Protein AF-A0A957M6L7-F1 (afdb_monomer_lite)

Structure (mmCIF, N/CA/C/O backbone):
data_AF-A0A957M6L7-F1
#
_entry.id   AF-A0A957M6L7-F1
#
loop_
_atom_site.group_PDB
_atom_site.id
_atom_site.type_symbol
_atom_site.label_atom_id
_atom_site.label_alt_id
_atom_site.label_comp_id
_atom_site.label_asym_id
_atom_site.label_entity_id
_atom_site.label_seq_id
_atom_site.pdbx_PDB_ins_code
_atom_site.Cartn_x
_atom_site.Cartn_y
_atom_site.Cartn_z
_atom_site.occupancy
_atom_site.B_iso_or_equiv
_atom_site.auth_seq_id
_atom_site.auth_comp_id
_atom_site.auth_asym_id
_atom_site.auth_atom_id
_atom_site.pdbx_PDB_model_num
ATOM 1 N N . GLY A 1 1 ? -4.418 -5.106 21.706 1.00 90.62 1 GLY A N 1
ATOM 2 C CA . GLY A 1 1 ? -3.284 -5.627 20.917 1.00 90.62 1 GLY A CA 1
ATOM 3 C C . GLY A 1 1 ? -3.195 -4.866 19.610 1.00 90.62 1 GLY A C 1
ATOM 4 O O . GLY A 1 1 ? -3.890 -3.861 19.494 1.00 90.62 1 GLY A O 1
ATOM 5 N N . TYR A 1 2 ? -2.356 -5.319 18.679 1.00 96.56 2 TYR A N 1
ATOM 6 C CA . TYR A 1 2 ? -2.381 -4.889 17.275 1.00 96.56 2 TYR A CA 1
ATOM 7 C C . TYR A 1 2 ? -3.194 -5.899 16.463 1.00 96.56 2 TYR A C 1
ATOM 9 O O . TYR A 1 2 ? -3.198 -7.083 16.804 1.00 96.56 2 TYR A O 1
ATOM 17 N N . SER A 1 3 ? -3.901 -5.422 15.445 1.00 95.69 3 SER A N 1
ATOM 18 C CA . SER A 1 3 ? -4.671 -6.253 14.523 1.00 95.69 3 SER A CA 1
ATOM 19 C C . SER A 1 3 ? -3.917 -6.406 13.210 1.00 95.69 3 SER A C 1
ATOM 21 O O . SER A 1 3 ? -3.534 -5.401 12.611 1.00 95.69 3 SER A O 1
ATOM 23 N N . ASP A 1 4 ? -3.748 -7.639 12.743 1.00 96.75 4 ASP A N 1
ATOM 24 C CA . ASP A 1 4 ? -3.144 -7.888 11.436 1.00 96.75 4 ASP A CA 1
ATOM 25 C C . ASP A 1 4 ? -4.000 -7.296 10.313 1.00 96.75 4 ASP A C 1
ATOM 27 O O . ASP A 1 4 ? -5.228 -7.432 10.297 1.00 96.75 4 ASP A O 1
ATOM 31 N N . VAL A 1 5 ? -3.336 -6.655 9.355 1.00 96.56 5 VAL A N 1
ATOM 32 C CA . VAL A 1 5 ? -3.969 -6.087 8.169 1.00 96.56 5 VAL A CA 1
ATOM 33 C C . VAL A 1 5 ? -3.278 -6.565 6.901 1.00 96.56 5 VAL A C 1
ATOM 35 O O . VAL A 1 5 ? -2.052 -6.618 6.801 1.00 96.56 5 VAL A O 1
ATOM 38 N N . VAL A 1 6 ? -4.094 -6.888 5.901 1.00 95.31 6 VAL A N 1
ATOM 39 C CA . VAL A 1 6 ? -3.645 -7.229 4.553 1.00 95.31 6 VAL A CA 1
ATOM 40 C C . VAL A 1 6 ? -4.284 -6.251 3.584 1.00 95.31 6 VAL A C 1
ATOM 42 O O . VAL A 1 6 ? -5.499 -6.059 3.583 1.00 95.31 6 VAL A O 1
ATOM 45 N N . THR A 1 7 ? -3.455 -5.637 2.751 1.00 94.75 7 THR A N 1
ATOM 46 C CA . THR A 1 7 ? -3.877 -4.713 1.698 1.00 94.75 7 THR A CA 1
ATOM 47 C C . THR A 1 7 ? -3.573 -5.314 0.322 1.00 94.75 7 THR A C 1
ATOM 49 O O . THR A 1 7 ? -2.761 -6.245 0.222 1.00 94.75 7 THR A O 1
ATOM 52 N N . PRO A 1 8 ? -4.221 -4.839 -0.756 1.00 95.25 8 PRO A N 1
ATOM 53 C CA . PRO A 1 8 ? -3.903 -5.270 -2.115 1.00 95.25 8 PRO A CA 1
ATOM 54 C C . PRO A 1 8 ? -2.423 -5.058 -2.466 1.00 95.25 8 PRO A C 1
ATOM 56 O O . PRO A 1 8 ? -1.775 -4.143 -1.960 1.00 95.25 8 PRO A O 1
ATOM 59 N N . ALA A 1 9 ? -1.869 -5.918 -3.324 1.00 95.12 9 ALA A N 1
ATOM 60 C CA . ALA A 1 9 ? -0.484 -5.789 -3.792 1.00 95.12 9 ALA A CA 1
ATOM 61 C C . ALA A 1 9 ? -0.330 -4.744 -4.908 1.00 95.12 9 ALA A C 1
ATOM 63 O O . ALA A 1 9 ? 0.756 -4.193 -5.079 1.00 95.12 9 ALA A O 1
ATOM 64 N N . PHE A 1 10 ? -1.409 -4.467 -5.642 1.00 94.12 10 PHE A N 1
ATOM 65 C CA . PHE A 1 10 ? -1.474 -3.449 -6.681 1.00 94.12 10 PHE A CA 1
ATOM 66 C C . PHE A 1 10 ? -2.694 -2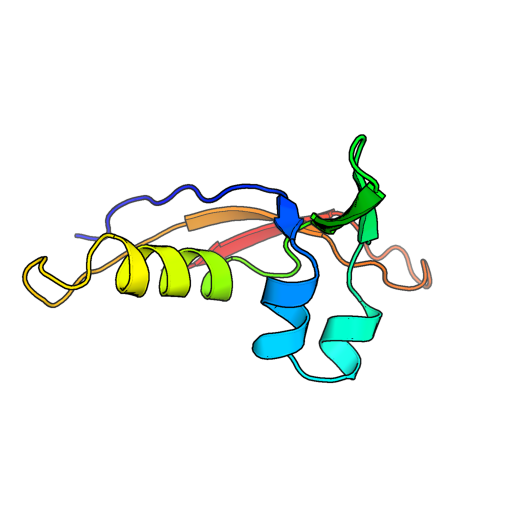.547 -6.485 1.00 94.12 10 PHE A C 1
ATOM 68 O O . PHE A 1 10 ? -3.750 -2.999 -6.042 1.00 94.12 10 PHE A O 1
ATOM 75 N N . GLU A 1 11 ? -2.538 -1.276 -6.836 1.00 93.50 11 GLU A N 1
ATOM 76 C CA . GLU A 1 11 ? -3.585 -0.249 -6.838 1.00 93.50 11 GLU A CA 1
ATOM 77 C C . GLU A 1 11 ? -3.411 0.649 -8.072 1.00 93.50 11 GLU A C 1
ATOM 79 O O . GLU A 1 11 ? -2.389 0.578 -8.757 1.00 93.50 11 GLU A O 1
ATOM 84 N N . TYR A 1 12 ? -4.379 1.524 -8.355 1.00 93.81 12 TYR A N 1
ATOM 85 C CA . TYR A 1 12 ? -4.209 2.565 -9.374 1.00 93.81 12 TYR A CA 1
ATOM 86 C C . TYR A 1 12 ? -2.966 3.402 -9.086 1.00 93.81 12 TYR A C 1
ATOM 88 O O . TYR A 1 12 ? -2.801 3.873 -7.960 1.00 93.81 12 TYR A O 1
ATOM 96 N N . ALA A 1 13 ? -2.121 3.633 -10.092 1.00 93.44 13 ALA A N 1
ATOM 97 C CA . ALA A 1 13 ? -0.872 4.378 -9.929 1.00 93.44 13 ALA A CA 1
ATOM 98 C C . ALA A 1 13 ? -1.097 5.794 -9.361 1.00 93.44 13 ALA A C 1
ATOM 100 O O . ALA A 1 13 ? -0.291 6.282 -8.570 1.00 93.44 13 ALA A O 1
ATOM 101 N N . GLU A 1 14 ? -2.235 6.413 -9.688 1.00 90.38 14 GLU A N 1
ATOM 102 C CA . GLU A 1 14 ? -2.674 7.719 -9.171 1.00 90.38 14 GLU A CA 1
ATOM 103 C C . GLU A 1 14 ? -2.714 7.788 -7.638 1.00 90.38 14 GLU A C 1
ATOM 105 O O . GLU A 1 14 ? -2.425 8.831 -7.055 1.00 90.38 14 GLU A O 1
ATOM 110 N N . THR A 1 15 ? -2.995 6.659 -6.980 1.00 88.00 15 THR A N 1
ATOM 111 C CA . THR A 1 15 ? -2.958 6.510 -5.517 1.00 88.00 15 THR A CA 1
ATOM 112 C C . THR A 1 15 ? -1.650 6.995 -4.924 1.00 88.00 15 THR A C 1
ATOM 114 O O . THR A 1 15 ? -1.660 7.694 -3.916 1.00 88.00 15 THR A O 1
ATOM 117 N N . TRP A 1 16 ? -0.546 6.615 -5.558 1.00 86.06 16 TRP A N 1
ATOM 118 C CA . TRP A 1 16 ? 0.804 6.865 -5.076 1.00 86.06 16 TRP A CA 1
ATOM 119 C C . TRP A 1 16 ? 1.316 8.227 -5.522 1.00 86.06 16 TRP A C 1
ATOM 121 O O . TRP A 1 16 ? 2.058 8.876 -4.793 1.00 86.06 16 TRP A O 1
ATOM 131 N N . ILE A 1 17 ? 0.871 8.689 -6.692 1.00 82.38 17 ILE A N 1
ATOM 132 C CA . ILE A 1 17 ? 1.182 10.028 -7.203 1.00 82.38 17 ILE A CA 1
ATOM 133 C C . ILE A 1 17 ? 0.613 11.105 -6.272 1.00 82.38 17 ILE A C 1
ATOM 135 O O . ILE A 1 17 ? 1.270 12.111 -6.022 1.00 82.38 17 ILE A O 1
ATOM 139 N N . ALA A 1 18 ? -0.583 10.883 -5.721 1.00 81.31 18 ALA A N 1
ATOM 140 C CA . ALA A 1 18 ? -1.217 11.829 -4.808 1.00 81.31 18 ALA A CA 1
ATOM 141 C C . ALA A 1 18 ? -0.537 11.913 -3.427 1.00 81.31 18 ALA A C 1
ATOM 143 O O . ALA A 1 18 ? -0.677 12.928 -2.747 1.00 81.31 18 ALA A O 1
ATOM 144 N N . SER A 1 19 ? 0.166 10.861 -2.995 1.00 74.62 19 SER A N 1
ATOM 145 C CA . SER A 1 19 ? 0.690 10.731 -1.627 1.00 74.62 19 SER A CA 1
ATOM 146 C C . SER A 1 19 ? 2.217 10.713 -1.514 1.00 74.62 19 SER A C 1
ATOM 148 O O . SER A 1 19 ? 2.722 10.825 -0.401 1.00 74.62 19 SER A O 1
ATOM 150 N N . GLY A 1 20 ? 2.946 10.533 -2.619 1.00 75.88 20 GLY A N 1
ATOM 151 C CA . GLY A 1 20 ? 4.402 10.361 -2.639 1.00 75.88 20 GLY A CA 1
ATOM 152 C C . GLY A 1 20 ? 5.162 11.517 -3.292 1.00 75.88 20 GLY A C 1
ATOM 153 O O . GLY A 1 20 ? 4.647 12.243 -4.143 1.00 75.88 20 GLY A O 1
ATOM 154 N N . SER A 1 21 ? 6.430 11.658 -2.921 1.00 83.75 21 SER A N 1
ATOM 155 C CA . SER A 1 21 ? 7.402 12.544 -3.559 1.00 83.75 21 SER A CA 1
ATOM 156 C C . SER A 1 21 ? 7.733 12.109 -4.990 1.00 83.75 21 SER A C 1
ATOM 158 O O . SER A 1 21 ? 7.531 10.962 -5.388 1.00 83.75 21 SER A O 1
ATOM 160 N N . TRP A 1 22 ? 8.322 13.018 -5.770 1.00 83.50 22 TRP A N 1
ATOM 161 C CA . TRP A 1 22 ? 8.807 12.714 -7.121 1.00 83.50 22 TRP A CA 1
ATOM 162 C C . TRP A 1 22 ? 9.797 11.540 -7.167 1.00 83.50 22 TRP A C 1
ATOM 164 O O . TRP A 1 22 ? 9.781 10.770 -8.124 1.00 83.50 22 TRP A O 1
ATOM 174 N N . ALA A 1 23 ? 10.643 11.396 -6.142 1.00 84.81 23 ALA A N 1
ATOM 175 C CA . ALA A 1 23 ? 11.589 10.288 -6.047 1.00 84.81 23 ALA A CA 1
ATOM 176 C C . ALA A 1 23 ? 10.861 8.950 -5.843 1.00 84.81 23 ALA A C 1
ATOM 178 O O . ALA A 1 23 ? 11.116 7.998 -6.571 1.00 84.81 23 ALA A O 1
ATOM 179 N N . GLU A 1 24 ? 9.887 8.904 -4.933 1.00 84.75 24 GLU A N 1
ATOM 180 C CA . GLU A 1 24 ? 9.080 7.699 -4.686 1.00 84.75 24 GLU A CA 1
ATOM 181 C C . GLU A 1 24 ? 8.239 7.316 -5.909 1.00 84.75 24 GLU A C 1
ATOM 183 O O . GLU A 1 24 ? 8.082 6.137 -6.217 1.00 84.75 24 GLU A O 1
ATOM 188 N N . GLN A 1 25 ? 7.741 8.305 -6.657 1.00 87.56 25 GLN A N 1
ATOM 189 C CA . GLN A 1 25 ? 7.014 8.069 -7.906 1.00 87.56 25 GLN A CA 1
ATOM 190 C C . GLN A 1 25 ? 7.904 7.481 -9.010 1.00 87.56 25 GLN A C 1
ATOM 192 O O . GLN A 1 25 ? 7.426 6.688 -9.826 1.00 87.56 25 GLN A O 1
ATOM 197 N N . ALA A 1 26 ? 9.187 7.855 -9.048 1.00 88.19 26 ALA A N 1
ATOM 198 C CA . ALA A 1 26 ? 10.148 7.302 -10.000 1.00 88.19 26 ALA A CA 1
ATOM 199 C C . ALA A 1 26 ? 10.435 5.813 -9.739 1.00 88.19 26 ALA A C 1
ATOM 201 O O . ALA A 1 26 ? 10.741 5.089 -10.681 1.00 88.19 26 ALA A O 1
ATOM 202 N N . GLU A 1 27 ? 10.265 5.355 -8.497 1.00 90.06 27 GLU A N 1
ATOM 203 C CA . GLU A 1 27 ? 10.477 3.966 -8.072 1.00 90.06 27 GLU A CA 1
ATOM 204 C C . GLU A 1 27 ? 9.224 3.078 -8.222 1.00 90.06 27 GLU A C 1
ATOM 206 O O . GLU A 1 27 ? 9.237 1.914 -7.822 1.00 90.06 27 GLU A O 1
ATOM 211 N N . LEU A 1 28 ? 8.116 3.575 -8.784 1.00 93.31 28 LEU A N 1
ATOM 212 C CA . LEU A 1 28 ? 6.894 2.777 -8.936 1.00 93.31 28 LEU A CA 1
ATOM 213 C C . LEU A 1 28 ? 7.004 1.748 -10.070 1.00 93.31 28 LEU A C 1
ATOM 215 O O . LEU A 1 28 ? 7.075 2.105 -11.250 1.00 93.31 28 LEU A O 1
ATOM 219 N N . CYS A 1 29 ? 6.853 0.469 -9.717 1.00 95.06 29 CYS A N 1
ATOM 220 C CA . CYS A 1 29 ? 6.608 -0.619 -10.666 1.00 95.06 29 CYS A CA 1
ATOM 221 C C . CYS A 1 29 ? 5.202 -0.484 -11.279 1.00 95.06 29 CYS A C 1
ATOM 223 O O . CYS A 1 29 ? 4.218 -0.930 -10.683 1.00 95.06 29 CYS A O 1
ATOM 225 N N . ARG A 1 30 ? 5.107 0.134 -12.462 1.00 94.62 30 ARG A N 1
ATOM 226 C CA . ARG A 1 30 ? 3.846 0.449 -13.157 1.00 94.62 30 ARG A CA 1
ATOM 227 C C . ARG A 1 30 ? 3.557 -0.505 -14.312 1.00 94.62 30 ARG A C 1
ATOM 229 O O . ARG A 1 30 ? 4.472 -0.924 -15.016 1.00 94.62 30 ARG A O 1
ATOM 236 N N . PHE A 1 31 ? 2.283 -0.814 -14.527 1.00 95.81 31 PHE A N 1
ATOM 237 C CA . PHE A 1 31 ? 1.827 -1.672 -15.618 1.00 95.81 31 PHE A CA 1
ATOM 238 C C . PHE A 1 31 ? 0.430 -1.271 -16.098 1.00 95.81 31 PHE A C 1
ATOM 240 O O . PHE A 1 31 ? -0.375 -0.726 -15.343 1.00 95.81 31 PHE A O 1
ATOM 247 N N . LEU A 1 32 ? 0.158 -1.537 -17.375 1.00 97.62 32 LEU A N 1
ATOM 248 C CA . LEU A 1 32 ? -1.138 -1.273 -17.991 1.00 97.62 32 LEU A CA 1
ATOM 249 C C . LEU A 1 32 ? -2.113 -2.406 -17.651 1.00 97.62 32 LEU A C 1
ATOM 251 O O . LEU A 1 32 ? -1.782 -3.578 -17.849 1.00 97.62 32 LEU A O 1
ATOM 255 N N . ASP A 1 33 ? -3.302 -2.062 -17.166 1.00 96.38 33 ASP A N 1
ATOM 256 C CA . ASP A 1 33 ? -4.397 -3.013 -16.985 1.00 96.38 33 ASP A CA 1
ATOM 257 C C . ASP A 1 33 ? -5.182 -3.224 -18.291 1.00 96.38 33 ASP A C 1
ATOM 259 O O . ASP A 1 33 ? -5.018 -2.512 -19.285 1.00 96.38 33 ASP A O 1
ATOM 263 N N . ARG A 1 34 ? -6.053 -4.234 -18.306 1.00 95.94 34 ARG A N 1
ATOM 264 C CA . ARG A 1 34 ? -6.861 -4.640 -19.464 1.00 95.94 34 ARG A CA 1
ATOM 265 C C . ARG A 1 34 ? -7.790 -3.544 -19.977 1.00 95.94 34 ARG A C 1
ATOM 267 O O . ARG A 1 34 ? -8.140 -3.561 -21.152 1.00 95.94 34 ARG A O 1
ATOM 274 N N . ASP A 1 35 ? -8.212 -2.638 -19.106 1.00 95.69 35 ASP A N 1
ATOM 275 C CA . ASP A 1 35 ? -9.078 -1.506 -19.432 1.00 95.69 35 ASP A CA 1
ATOM 276 C C . ASP A 1 35 ? -8.293 -0.251 -19.865 1.00 95.69 35 ASP A C 1
ATOM 278 O O . ASP A 1 35 ? -8.896 0.772 -20.184 1.00 95.69 35 ASP A O 1
ATOM 282 N N . GLY A 1 36 ? -6.958 -0.329 -19.913 1.00 95.56 36 GLY A N 1
ATOM 283 C CA . GLY A 1 36 ? -6.077 0.793 -20.231 1.00 95.56 36 GLY A CA 1
ATOM 284 C C . GLY A 1 36 ? -5.702 1.666 -19.029 1.00 95.56 36 GLY A C 1
ATOM 285 O O . GLY A 1 36 ? -4.941 2.620 -19.198 1.00 95.56 36 GLY A O 1
ATOM 286 N N . SER A 1 37 ? -6.184 1.354 -17.825 1.00 96.00 37 SER A N 1
ATOM 287 C CA . SER A 1 37 ? -5.789 2.053 -16.603 1.00 96.00 37 SER A CA 1
ATOM 288 C C . SER A 1 37 ? -4.340 1.733 -16.226 1.00 96.00 37 SER A C 1
ATOM 290 O O . SER A 1 37 ? -3.844 0.628 -16.450 1.00 96.00 37 SER A O 1
ATOM 292 N N . MET A 1 38 ? -3.643 2.693 -15.614 1.00 96.56 38 MET A N 1
ATOM 293 C CA . MET A 1 38 ? -2.299 2.461 -15.079 1.00 96.56 38 MET A CA 1
ATOM 294 C C . MET A 1 38 ? -2.381 1.957 -13.637 1.00 96.56 38 MET A C 1
ATOM 296 O O . MET A 1 38 ? -2.838 2.672 -12.740 1.00 96.56 38 MET A O 1
ATOM 300 N N . LEU A 1 39 ? -1.883 0.749 -13.398 1.00 96.81 39 LEU A N 1
ATOM 301 C CA . LEU A 1 39 ? -1.719 0.175 -12.067 1.00 96.81 39 LEU A CA 1
ATOM 302 C C . LEU A 1 39 ? -0.261 0.282 -11.615 1.00 96.81 39 LEU A C 1
ATOM 304 O O . LEU A 1 39 ? 0.659 0.408 -12.426 1.00 96.81 39 LEU A O 1
ATOM 308 N N . ALA A 1 40 ? -0.050 0.233 -10.306 1.00 95.88 40 ALA A N 1
ATOM 309 C CA . ALA A 1 40 ? 1.265 0.135 -9.695 1.00 95.88 40 ALA A CA 1
ATOM 310 C C . ALA A 1 40 ? 1.257 -0.916 -8.585 1.00 95.88 40 ALA A C 1
ATOM 312 O O . ALA A 1 40 ? 0.298 -1.006 -7.814 1.00 95.88 40 ALA A O 1
ATOM 313 N N . LEU A 1 41 ? 2.343 -1.684 -8.481 1.00 96.38 41 LEU A N 1
ATOM 314 C CA . LEU A 1 41 ? 2.612 -2.470 -7.280 1.00 96.38 41 LEU A CA 1
ATOM 315 C C . LEU A 1 41 ? 2.936 -1.522 -6.119 1.00 96.38 41 LEU A C 1
ATOM 317 O O . LEU A 1 41 ? 3.561 -0.481 -6.320 1.00 96.38 41 LEU A O 1
ATOM 321 N N . ARG A 1 42 ? 2.521 -1.880 -4.903 1.00 94.38 42 ARG A N 1
ATOM 322 C CA . ARG A 1 42 ? 2.765 -1.057 -3.711 1.00 94.38 42 ARG A CA 1
ATOM 323 C C . ARG A 1 42 ? 4.276 -0.928 -3.410 1.00 94.38 42 ARG A C 1
ATOM 325 O O . ARG A 1 42 ? 4.939 -1.957 -3.257 1.00 94.38 42 ARG A O 1
ATOM 332 N N . PRO A 1 43 ? 4.831 0.291 -3.268 1.00 93.94 43 PRO A N 1
ATOM 333 C CA . PRO A 1 43 ? 6.222 0.508 -2.846 1.00 93.94 43 PRO A CA 1
ATOM 334 C C . PRO A 1 43 ? 6.421 0.519 -1.320 1.00 93.94 43 PRO A C 1
ATOM 336 O O . PRO A 1 43 ? 7.561 0.521 -0.840 1.00 93.94 43 PRO A O 1
ATOM 339 N N . ASP A 1 44 ? 5.318 0.564 -0.571 1.00 92.50 44 ASP A N 1
ATOM 340 C CA . ASP A 1 44 ? 5.241 0.663 0.886 1.00 92.50 44 ASP A CA 1
ATOM 341 C C . ASP A 1 44 ? 3.883 0.113 1.379 1.00 92.50 44 ASP A C 1
ATOM 343 O O . ASP A 1 44 ? 2.913 0.045 0.621 1.00 92.50 44 ASP A O 1
ATOM 347 N N . MET A 1 45 ? 3.807 -0.296 2.645 1.00 94.44 45 MET A N 1
ATOM 348 C CA . MET A 1 45 ? 2.582 -0.809 3.275 1.00 94.44 45 MET A CA 1
ATOM 349 C C . MET A 1 45 ? 1.771 0.268 4.015 1.00 94.44 45 MET A C 1
ATOM 351 O O . MET A 1 45 ? 0.570 0.094 4.222 1.00 94.44 45 MET A O 1
ATOM 355 N N . THR A 1 46 ? 2.384 1.387 4.394 1.00 92.75 46 THR A N 1
ATOM 356 C CA . THR A 1 46 ? 1.781 2.440 5.224 1.00 92.75 46 THR A CA 1
ATOM 357 C C . THR A 1 46 ? 0.639 3.156 4.513 1.00 92.75 46 THR A C 1
ATOM 359 O O . THR A 1 46 ? -0.441 3.297 5.086 1.00 92.75 46 THR A O 1
ATOM 362 N N . ILE A 1 47 ? 0.831 3.579 3.259 1.00 92.06 47 ILE A N 1
ATOM 363 C CA . ILE A 1 47 ? -0.206 4.307 2.501 1.00 92.06 47 ILE A CA 1
ATOM 364 C C . ILE A 1 47 ? -1.494 3.469 2.324 1.00 92.06 47 ILE A C 1
ATOM 366 O O . ILE A 1 47 ? -2.573 3.979 2.648 1.00 92.06 47 ILE A O 1
ATOM 370 N N . PRO A 1 48 ? -1.440 2.190 1.897 1.00 93.81 48 PRO A N 1
ATOM 371 C CA . PRO A 1 48 ? -2.622 1.339 1.786 1.00 93.81 48 PRO A CA 1
ATOM 372 C C . PRO A 1 48 ? -3.318 1.111 3.131 1.00 93.81 48 PRO A C 1
ATOM 374 O O . PRO A 1 48 ? -4.548 1.085 3.194 1.00 93.81 48 PRO A O 1
ATOM 377 N N . VAL A 1 49 ? -2.555 0.979 4.223 1.00 95.25 49 VAL A N 1
ATOM 378 C CA . VAL A 1 49 ? -3.114 0.819 5.576 1.00 95.25 49 VAL A CA 1
ATOM 379 C C . VAL A 1 49 ? -3.803 2.100 6.044 1.00 95.25 49 VAL A C 1
ATOM 381 O O . VAL A 1 49 ? -4.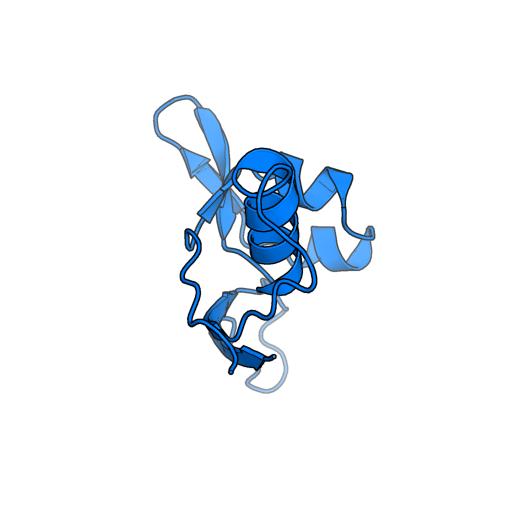938 2.047 6.516 1.00 95.25 49 VAL A O 1
ATOM 384 N N . ALA A 1 50 ? -3.175 3.262 5.852 1.00 92.94 50 ALA A N 1
ATOM 385 C CA . ALA A 1 50 ? -3.772 4.558 6.167 1.00 92.94 50 ALA A CA 1
ATOM 386 C C . ALA A 1 50 ? -5.062 4.792 5.367 1.00 92.94 50 ALA A C 1
ATOM 388 O O . ALA A 1 50 ? -6.069 5.253 5.907 1.00 92.94 50 ALA A O 1
ATOM 389 N N . ARG A 1 51 ? -5.064 4.407 4.088 1.00 92.31 51 ARG A N 1
ATOM 390 C CA . ARG A 1 51 ? -6.247 4.460 3.229 1.00 92.31 51 ARG A CA 1
ATOM 391 C C . ARG A 1 51 ? -7.351 3.533 3.712 1.00 92.31 51 ARG A C 1
ATOM 393 O O . ARG A 1 51 ? -8.500 3.959 3.749 1.00 92.31 51 ARG A O 1
ATOM 400 N N . LEU A 1 52 ? -7.038 2.292 4.080 1.00 93.69 52 LEU A N 1
ATOM 401 C CA . LEU A 1 52 ? -8.022 1.377 4.657 1.00 93.69 52 LEU A CA 1
ATOM 402 C C . LEU A 1 52 ? -8.651 1.991 5.913 1.00 93.69 52 LEU A C 1
ATOM 404 O O . LEU A 1 52 ? -9.878 2.015 6.031 1.00 93.69 52 LEU A O 1
ATOM 408 N N . ALA A 1 53 ? -7.818 2.527 6.809 1.00 95.25 53 ALA A N 1
ATOM 409 C CA . ALA A 1 53 ? -8.273 3.161 8.037 1.00 95.25 53 ALA A CA 1
ATOM 410 C C . ALA A 1 53 ? -9.219 4.339 7.744 1.00 95.25 53 ALA A C 1
ATOM 412 O O . ALA A 1 53 ? -10.336 4.370 8.254 1.00 95.25 53 ALA A O 1
ATOM 413 N N . GLY A 1 54 ? -8.827 5.258 6.856 1.00 94.19 54 GLY A N 1
ATOM 414 C CA . GLY A 1 54 ? -9.640 6.427 6.506 1.00 94.19 54 GLY A CA 1
ATOM 415 C C . GLY A 1 54 ? -10.891 6.104 5.680 1.00 94.19 54 GLY A C 1
ATOM 416 O O . GLY A 1 54 ? -11.952 6.673 5.910 1.00 94.19 54 GLY A O 1
ATOM 417 N N . ALA A 1 55 ? -10.809 5.177 4.727 1.00 93.19 55 ALA A N 1
ATOM 418 C CA . ALA A 1 55 ? -11.910 4.901 3.804 1.00 93.19 55 ALA A CA 1
ATOM 419 C C . ALA A 1 55 ? -12.944 3.919 4.369 1.00 93.19 55 ALA A C 1
ATOM 421 O O . ALA A 1 55 ? -14.114 3.980 3.995 1.00 93.19 55 ALA A O 1
ATOM 422 N N . ARG A 1 56 ? -12.531 2.982 5.232 1.00 93.62 56 ARG A N 1
ATOM 423 C CA . ARG A 1 56 ? -13.391 1.876 5.691 1.00 93.62 56 ARG A CA 1
ATOM 424 C C . ARG A 1 56 ? -13.584 1.822 7.198 1.00 93.62 56 ARG A C 1
ATOM 426 O O . ARG A 1 56 ? -14.571 1.241 7.633 1.00 93.62 56 ARG A O 1
ATOM 433 N N . LEU A 1 57 ? -12.668 2.390 7.979 1.00 95.00 57 LEU A N 1
ATOM 434 C CA . LEU A 1 57 ? -12.667 2.266 9.439 1.00 95.00 57 LEU A CA 1
ATOM 435 C C . LEU A 1 57 ? -12.758 3.625 10.147 1.00 95.00 57 LEU A C 1
ATOM 437 O O . LEU A 1 57 ? -12.493 3.700 11.342 1.00 95.00 57 LEU A O 1
ATOM 441 N N . HIS A 1 58 ? -13.142 4.697 9.449 1.00 93.81 58 HIS A N 1
ATOM 442 C CA . HIS A 1 58 ? -13.205 6.044 10.031 1.00 93.81 58 HIS A CA 1
ATOM 443 C C . HIS A 1 58 ? -14.200 6.159 11.196 1.00 93.81 58 HIS A C 1
ATOM 445 O O . HIS A 1 58 ? -13.942 6.911 12.130 1.00 93.81 58 HIS A O 1
ATOM 451 N N . ASP A 1 59 ? -15.276 5.369 11.177 1.00 96.00 59 ASP A N 1
ATOM 452 C CA . ASP A 1 59 ? -16.293 5.329 12.239 1.00 96.00 59 ASP A CA 1
ATOM 453 C C . ASP A 1 59 ? -15.983 4.308 13.352 1.00 96.00 59 ASP A C 1
ATOM 455 O O . ASP A 1 59 ? -16.765 4.128 14.289 1.00 96.00 59 ASP A O 1
ATOM 459 N N . VAL A 1 60 ? -14.850 3.603 13.270 1.00 94.88 60 VAL A N 1
ATOM 460 C CA . VAL A 1 60 ? -14.443 2.623 14.284 1.00 94.88 60 VAL A CA 1
ATOM 461 C C . VAL A 1 60 ? -13.745 3.328 15.446 1.00 94.88 60 VAL A C 1
ATOM 463 O O . VAL A 1 60 ? -12.897 4.202 15.251 1.00 94.88 60 VAL A O 1
ATOM 466 N N . ALA A 1 61 ? -14.067 2.901 16.670 1.00 95.12 61 ALA A N 1
ATOM 467 C CA . ALA A 1 61 ? -13.499 3.450 17.898 1.00 95.12 61 ALA A CA 1
ATOM 468 C C . ALA A 1 61 ? -11.957 3.464 17.889 1.00 95.12 61 ALA A C 1
ATOM 470 O O . ALA A 1 61 ? -11.299 2.501 17.490 1.00 95.12 61 ALA A O 1
ATOM 471 N N . THR A 1 62 ? -11.382 4.566 18.372 1.00 94.44 62 THR A N 1
ATOM 472 C CA . THR A 1 62 ? -9.935 4.792 18.458 1.00 94.44 62 THR A CA 1
ATOM 473 C C . THR A 1 62 ? -9.400 4.497 19.873 1.00 94.44 62 THR A C 1
ATOM 475 O O . THR A 1 62 ? -10.160 4.554 20.841 1.00 94.44 62 THR A O 1
ATOM 478 N N . PRO A 1 63 ? -8.096 4.180 20.038 1.00 94.50 63 PRO A N 1
ATOM 479 C CA . PRO A 1 63 ? -7.074 4.059 18.998 1.00 94.50 63 PRO A CA 1
ATOM 480 C C . PRO A 1 63 ? -7.187 2.748 18.210 1.00 94.50 63 PRO A C 1
ATOM 482 O O . PRO A 1 63 ? -7.260 1.666 18.791 1.00 94.50 63 PRO A O 1
ATOM 485 N N . GLN A 1 64 ? -7.111 2.856 16.884 1.00 95.81 64 GLN A N 1
ATOM 486 C CA . GLN A 1 64 ? -6.920 1.708 15.999 1.00 95.81 64 GLN A CA 1
ATOM 487 C C . GLN A 1 64 ? -5.425 1.367 15.963 1.00 95.81 64 GLN A C 1
ATOM 489 O O . GLN A 1 64 ? -4.588 2.266 15.887 1.00 95.81 64 GLN A O 1
ATOM 494 N N . ARG A 1 65 ? -5.081 0.082 16.075 1.00 96.75 65 ARG A N 1
ATOM 495 C CA . ARG A 1 65 ? -3.692 -0.401 16.104 1.00 96.75 65 ARG A CA 1
ATOM 496 C C . ARG A 1 65 ? -3.554 -1.537 15.103 1.00 96.75 65 ARG A C 1
ATOM 498 O O . ARG A 1 65 ? -4.199 -2.569 15.288 1.00 96.75 65 ARG A O 1
ATOM 505 N N . PHE A 1 66 ? -2.734 -1.350 14.075 1.00 97.44 66 PHE A N 1
ATOM 506 C CA . PHE A 1 66 ? -2.570 -2.307 12.982 1.00 97.44 66 PHE A CA 1
ATOM 507 C C . PHE A 1 66 ? -1.139 -2.810 12.905 1.00 97.44 66 PHE A C 1
ATOM 509 O O . PHE A 1 66 ? -0.219 -2.039 13.113 1.00 97.44 66 PHE A O 1
ATOM 516 N N . CYS A 1 67 ? -0.950 -4.078 12.575 1.00 97.69 67 CYS A N 1
ATOM 517 C CA . CYS A 1 67 ? 0.351 -4.620 12.209 1.00 97.69 67 CYS A CA 1
ATOM 518 C C . CYS A 1 67 ? 0.271 -5.274 10.834 1.00 97.69 67 CYS A C 1
ATOM 520 O O . CYS A 1 67 ? -0.789 -5.731 10.408 1.00 97.69 67 CYS A O 1
ATOM 522 N N . TYR A 1 68 ? 1.383 -5.276 10.110 1.00 97.38 68 TYR A N 1
ATOM 523 C CA . TYR A 1 68 ? 1.456 -5.847 8.774 1.00 97.38 68 TYR A CA 1
ATOM 524 C C . TYR A 1 68 ? 2.787 -6.549 8.546 1.00 97.38 68 TYR A C 1
ATOM 526 O O . TYR A 1 68 ? 3.814 -6.191 9.122 1.00 97.38 68 TYR A O 1
ATOM 534 N N . ALA A 1 69 ? 2.762 -7.527 7.646 1.00 97.19 69 ALA A N 1
ATOM 535 C CA . ALA A 1 69 ? 3.940 -8.182 7.109 1.00 97.19 69 ALA A CA 1
ATOM 536 C C . ALA A 1 69 ? 3.654 -8.600 5.659 1.00 97.19 69 ALA A C 1
ATOM 538 O O . ALA A 1 69 ? 2.659 -9.278 5.399 1.00 97.19 69 ALA A O 1
ATOM 539 N N . GLY A 1 70 ? 4.488 -8.185 4.706 1.00 96.44 70 GLY A N 1
ATOM 540 C CA . GLY A 1 70 ? 4.292 -8.543 3.304 1.00 96.44 70 GLY A CA 1
ATOM 541 C C . GLY A 1 70 ? 5.304 -7.933 2.344 1.00 96.44 70 GLY A C 1
ATOM 542 O O . GLY A 1 70 ? 6.087 -7.057 2.704 1.00 96.44 70 GLY A O 1
ATOM 543 N N . ASN A 1 71 ? 5.258 -8.399 1.095 1.00 96.88 71 ASN A N 1
ATOM 544 C CA . ASN A 1 71 ? 6.124 -7.903 0.028 1.00 96.88 71 ASN A CA 1
ATOM 545 C C . ASN A 1 71 ? 5.714 -6.508 -0.443 1.00 96.88 71 ASN A C 1
ATOM 547 O O . ASN A 1 71 ? 4.518 -6.210 -0.567 1.00 96.88 71 ASN A O 1
ATOM 551 N N . VAL A 1 72 ? 6.719 -5.701 -0.764 1.00 95.81 72 VAL A N 1
ATOM 552 C CA . VAL A 1 72 ? 6.607 -4.431 -1.485 1.00 95.81 72 VAL A CA 1
ATOM 553 C C . VAL A 1 72 ? 7.576 -4.407 -2.658 1.00 95.81 72 VAL A C 1
ATOM 555 O O . VAL A 1 72 ? 8.520 -5.198 -2.709 1.00 95.81 72 VAL A O 1
ATOM 558 N N . PHE A 1 73 ? 7.327 -3.502 -3.601 1.00 95.50 73 PHE A N 1
ATOM 559 C CA . PHE A 1 73 ? 7.981 -3.509 -4.901 1.00 95.50 73 PHE A CA 1
ATOM 560 C C . PHE A 1 73 ? 8.482 -2.124 -5.288 1.00 95.50 73 PHE A C 1
ATOM 562 O O . PHE A 1 73 ? 7.720 -1.159 -5.249 1.00 95.50 73 PHE A O 1
ATOM 569 N N . ARG A 1 74 ? 9.748 -2.028 -5.698 1.00 92.81 74 ARG A N 1
ATOM 570 C CA . ARG A 1 74 ? 10.358 -0.773 -6.156 1.00 92.81 74 ARG A CA 1
ATOM 571 C C . ARG A 1 74 ? 11.173 -1.005 -7.419 1.00 92.81 74 ARG A C 1
ATOM 573 O O . ARG A 1 74 ? 12.020 -1.900 -7.462 1.00 92.81 74 ARG A O 1
ATOM 580 N N . ASP A 1 75 ? 10.928 -0.190 -8.437 1.00 91.06 75 ASP A N 1
ATOM 581 C CA . ASP A 1 75 ? 11.670 -0.190 -9.695 1.00 91.06 75 ASP A CA 1
ATOM 582 C C . ASP A 1 75 ? 12.955 0.621 -9.535 1.00 91.06 75 ASP A C 1
ATOM 584 O O . ASP A 1 75 ? 13.100 1.740 -10.019 1.00 91.06 75 ASP A O 1
ATOM 588 N N . VAL A 1 76 ? 13.892 0.048 -8.786 1.00 83.56 76 VAL A N 1
ATOM 589 C CA . VAL A 1 76 ? 15.249 0.574 -8.666 1.00 83.56 76 VAL A CA 1
ATOM 590 C C . VAL A 1 76 ? 16.140 -0.039 -9.746 1.00 83.56 76 VAL A C 1
ATOM 592 O O . VAL A 1 76 ? 15.976 -1.197 -10.169 1.00 83.56 76 VAL A O 1
ATOM 595 N N . GLU A 1 77 ? 17.091 0.761 -10.229 1.00 71.75 77 GLU A N 1
ATOM 596 C CA . GLU A 1 77 ? 18.135 0.290 -11.135 1.00 71.75 77 GLU A CA 1
ATOM 597 C C . GLU A 1 77 ? 18.868 -0.867 -10.443 1.00 71.75 77 GLU A C 1
ATOM 599 O O . GLU A 1 77 ? 19.262 -0.744 -9.284 1.00 71.75 77 GLU A O 1
ATOM 604 N N . SER A 1 78 ? 19.046 -2.003 -11.123 1.00 61.66 78 SER A N 1
ATOM 605 C CA . SER A 1 78 ? 19.643 -3.222 -10.548 1.00 61.66 78 SER A CA 1
ATOM 606 C C . SER A 1 78 ? 21.155 -3.101 -10.298 1.00 61.66 78 SER A C 1
ATOM 608 O O . SER A 1 78 ? 21.920 -4.033 -10.547 1.00 61.66 78 SER A O 1
ATOM 610 N N . ARG A 1 79 ? 21.628 -1.946 -9.828 1.00 58.09 79 ARG A N 1
ATOM 611 C CA . ARG A 1 79 ? 23.004 -1.750 -9.389 1.00 58.09 79 ARG A CA 1
ATOM 612 C C . ARG A 1 79 ? 23.148 -2.388 -8.004 1.00 58.09 79 ARG A C 1
ATOM 614 O O . ARG A 1 79 ? 22.361 -2.130 -7.103 1.00 58.09 79 ARG A O 1
ATOM 621 N N . ALA A 1 80 ? 24.154 -3.247 -7.849 1.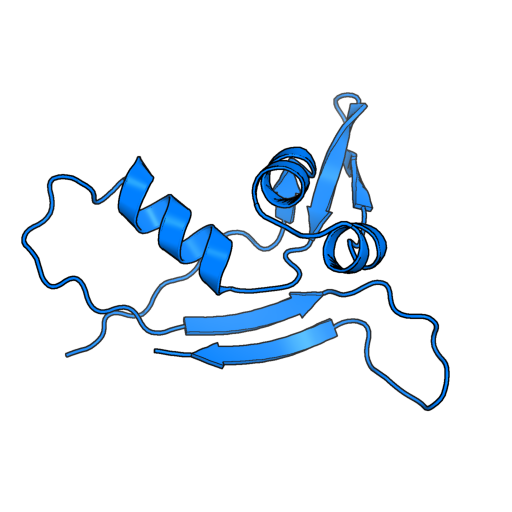00 61.00 80 ALA A N 1
ATOM 622 C CA . ALA A 1 80 ? 24.557 -3.852 -6.573 1.00 61.00 80 ALA A CA 1
ATOM 623 C C . ALA A 1 80 ? 23.560 -4.825 -5.892 1.00 61.00 80 ALA A C 1
ATOM 625 O O . ALA A 1 80 ? 23.558 -4.942 -4.671 1.00 61.00 80 ALA A O 1
ATOM 626 N N . GLY A 1 81 ? 22.757 -5.579 -6.654 1.00 69.62 81 GLY A N 1
ATOM 627 C CA . GLY A 1 81 ? 22.005 -6.720 -6.099 1.00 69.62 81 GLY A CA 1
ATOM 628 C C . GLY A 1 81 ? 20.776 -6.353 -5.260 1.00 69.62 81 GLY A C 1
ATOM 629 O O . GLY A 1 81 ? 20.258 -7.199 -4.533 1.00 69.62 81 GLY A O 1
ATOM 630 N N . GLN A 1 82 ? 20.293 -5.113 -5.365 1.00 79.19 82 GLN A N 1
ATOM 631 C CA . GLN A 1 82 ? 19.062 -4.694 -4.706 1.00 79.19 82 GLN A CA 1
ATOM 632 C C . GLN A 1 82 ? 17.857 -5.409 -5.330 1.00 79.19 82 GLN A C 1
ATOM 634 O O . GLN A 1 82 ? 17.655 -5.379 -6.548 1.00 79.19 82 GLN A O 1
ATOM 639 N N . GLN A 1 83 ? 17.074 -6.093 -4.495 1.00 86.56 83 GLN A N 1
ATOM 640 C CA . GLN A 1 83 ? 15.871 -6.780 -4.947 1.00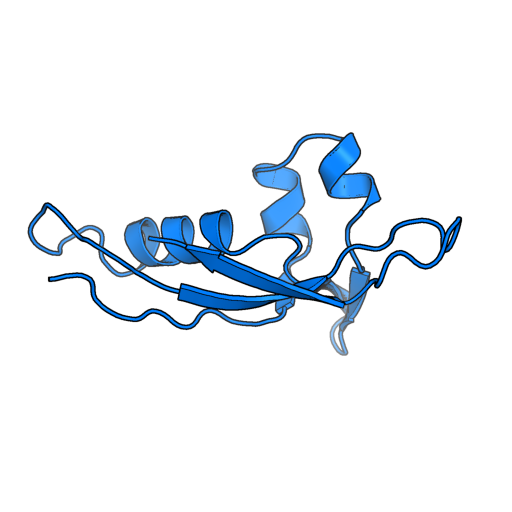 86.56 83 GLN A CA 1
ATOM 641 C C . GLN A 1 83 ? 14.768 -5.761 -5.241 1.00 86.56 83 GLN A C 1
ATOM 643 O O . GLN A 1 83 ? 14.544 -4.831 -4.469 1.00 86.56 83 GLN A O 1
ATOM 648 N N . ARG A 1 84 ? 14.058 -5.968 -6.353 1.00 91.69 84 ARG A N 1
ATOM 649 C CA . ARG A 1 84 ? 12.874 -5.174 -6.721 1.00 91.69 84 ARG A CA 1
ATOM 650 C C . ARG A 1 84 ? 11.620 -5.580 -5.956 1.00 91.69 84 ARG A C 1
ATOM 652 O O . ARG A 1 84 ? 10.630 -4.865 -6.010 1.00 91.69 84 ARG A O 1
ATOM 659 N N . GLU A 1 85 ? 11.678 -6.712 -5.264 1.00 94.69 85 GLU A N 1
ATOM 660 C CA . GLU A 1 85 ? 10.673 -7.219 -4.336 1.00 94.69 85 GLU A CA 1
ATOM 661 C C . GLU A 1 85 ? 11.373 -7.531 -3.016 1.00 94.69 85 GLU A C 1
ATOM 663 O O . GLU A 1 85 ? 12.385 -8.231 -3.008 1.00 94.69 85 GLU A O 1
ATOM 668 N N . PHE A 1 86 ? 10.856 -7.012 -1.907 1.00 93.88 86 PHE A N 1
ATOM 669 C CA . PHE A 1 86 ? 11.403 -7.290 -0.582 1.00 93.88 86 PHE A CA 1
ATOM 670 C C . PHE A 1 86 ? 10.319 -7.227 0.494 1.00 93.88 86 PHE A C 1
ATOM 672 O O . PHE A 1 86 ? 9.252 -6.643 0.302 1.00 93.88 86 PHE A O 1
ATOM 679 N N . TRP A 1 87 ? 10.600 -7.849 1.638 1.00 95.25 87 TRP A N 1
ATOM 680 C CA . TRP A 1 87 ? 9.652 -7.971 2.741 1.00 95.25 87 TRP A CA 1
ATOM 681 C C . TRP A 1 87 ? 9.673 -6.732 3.642 1.00 95.25 87 TRP A C 1
ATOM 683 O O . TRP A 1 87 ? 10.738 -6.286 4.072 1.00 95.25 87 TRP A O 1
ATOM 693 N N . GLN A 1 88 ? 8.496 -6.214 3.985 1.00 96.75 88 GLN A N 1
ATOM 694 C CA . GLN A 1 88 ? 8.306 -5.209 5.027 1.00 96.75 88 GLN A CA 1
ATOM 695 C C . GLN A 1 88 ? 7.434 -5.766 6.147 1.00 96.75 88 GLN A C 1
ATOM 697 O O . GLN A 1 88 ? 6.457 -6.468 5.895 1.00 96.75 88 GLN A O 1
ATOM 702 N N . ALA A 1 89 ? 7.772 -5.414 7.384 1.00 97.38 89 ALA A N 1
ATOM 703 C CA . ALA A 1 89 ? 6.938 -5.647 8.551 1.00 97.38 89 ALA A CA 1
ATOM 704 C C . ALA A 1 89 ? 6.877 -4.369 9.391 1.00 97.38 89 ALA A C 1
ATOM 706 O O . ALA A 1 89 ? 7.900 -3.708 9.577 1.00 97.38 89 ALA A O 1
ATOM 707 N N . GLY A 1 90 ? 5.688 -4.024 9.875 1.00 96.25 90 GLY A N 1
ATOM 708 C CA . GLY A 1 90 ? 5.445 -2.790 10.615 1.00 96.25 90 GLY A CA 1
ATOM 709 C C . GLY A 1 90 ? 4.263 -2.900 11.570 1.00 96.25 90 GLY A C 1
ATOM 710 O O . GLY A 1 90 ? 3.479 -3.851 11.509 1.00 96.25 90 GLY A O 1
ATOM 711 N N . VAL A 1 91 ? 4.183 -1.926 12.475 1.00 95.19 91 VAL A N 1
ATOM 712 C CA . VAL A 1 91 ? 3.170 -1.763 13.530 1.00 95.19 91 VAL A CA 1
ATOM 713 C C . VAL A 1 91 ? 2.707 -0.312 13.600 1.00 95.19 91 VAL A C 1
ATOM 715 O O . VAL A 1 91 ? 3.466 0.554 13.108 1.00 95.19 91 VAL A O 1
#

Sequence (91 aa):
GYSDVVTPAFEYAETWIASGSWAEQAELCRFLDRDGSMLALRPDMTIPVARLAGARLHDVATPQRFCYAGNVFRDVESRAGQQREFWQAGV

Radius of gyration: 14.41 Å; chains: 1; bounding box: 41×21×41 Å

pLDDT: mean 91.27, std 8.16, range [58.09, 97.69]

Foldseek 3Di:
DAAEDDFDQKDQLVLDVVPDDPVQSQFWPWDADPVRTIMTGAQDDVSRVVCCCVVPVVVPDDDHHHKYKDKGATNDDCPPNDDRIDMDIDD

Secondary structure (DSSP, 8-state):
-PEE----SEEETHHHHTTS-HHHHHT--EEE-TTSPEEEE-S-SHHHHHHHHHHHSTTSPSPP-EEEEEEEE-----GGG--SEEEEEE-

=== Feature glossary ===
Key to the feature types in this record:

Secondary structure (8-state, DSSP). Secondary structure is the local, repeating backbone conformation. DSSP classifies it into eight states by reading the hydrogen-bond network: three helix types (H, G, I), two β types (E, B), two non-regular types (T, S), and unstructured coil (-).

Backbone torsions (φ/ψ). Backbone dihedral angles. Every residue except chain termini has a φ (preceding-C → N → Cα → C) and a ψ (N → Cα → C → next-N). They are reported in degrees following the IUPAC sign convention. Secondary structure is essentially a statement about which (φ, ψ) basin each residue occupies.

Predicted aligned error. Predicted Aligned Error (PAE) is an AlphaFold confidence matrix: entry (i, j) is the expected error in the position of residue j, in ångströms, when the prediction is superimposed on the true structure at residue i. Low PAE within a block of residues means that block is internally rigid and well-predicted; high PAE between two blocks means their relative placement is uncertain even if each block individually is confident.

B-factor. B-factor (Debye–Waller factor) reflects atomic displacement in the crystal lattice. It is an experimental observabl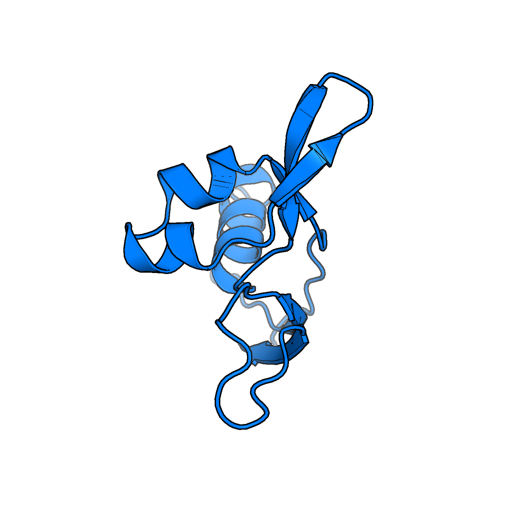e (units Å²), not a prediction; low values mean the atom is pinned down, high values mean it moves or is heterogeneous across the crystal.

Secondary structure (3-state, P-SEA). Three-state secondary structure (P-SEA) collapses the eight DSSP classes into helix (a), strand (b), and coil (c). P-SEA assigns these from Cα geometry alone — distances and angles — without requiring backbone oxygens, so it works on any Cα trace.

Sequence. Primary structure: the covalent order of the twenty standard amino acids along the backbone. Two proteins with the same sequence will (almost always) fold to the same structure; two with 30% identity often share a fold but not the details.

pLDDT. pLDDT is the predicted lDDT-Cα score: AlphaFold's confidence that the local environment of each residue (all inter-atomic distances within 15 Å) is correctly pl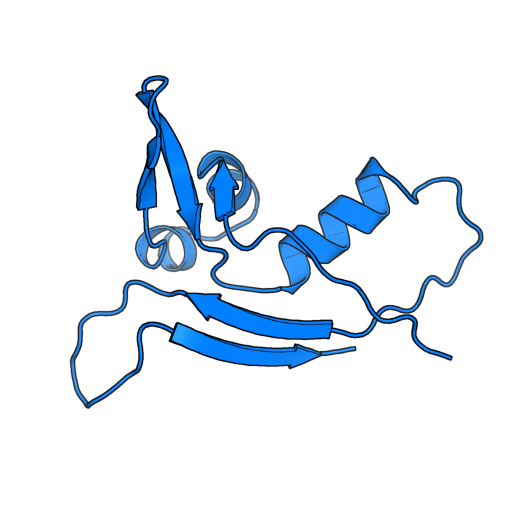aced. It is a per-residue number between 0 and 100, with higher meaning more reliable.

InterPro / GO / CATH / organism. Functional annotations link the protein to curated databases. InterPro entries identify conserved domains and families by matching the sequence against member-database signatures (Pfam, PROSITE, CDD, …). Gene Ontology (GO) terms describe molecular function, biological process, and cellular component in a controlled vocabulary. CATH places the structure in a hierarchical fold classification (Class/Architecture/Topology/Homologous-superfamily). The organism is the source species.

Contact-map, Ramachandran, and PAE plots. Three diagnostic plots accompany the record. The Cα contact map visualizes the tertiary structure as a 2D adjacency matrix (8 Å cutoff, sequence-local contacts suppressed). The Ramachandran plot shows the distribution of backbone (φ, ψ) torsions, with points in the α and β basins reflecting secondary structure content. The PAE plot shows AlphaFold's inter-residue confidence as a color matrix.

mmCIF coordinates. The mmCIF table is the protein's shape written out atom by atom. For each backbone N, Cα, C, and carbonyl O, it records an (x, y, z) coordinate triple in Å plus the residue type, chain letter, and residue number.

Radius of gyration, Cα contacts, bounding box. Three whole-structure scalars: the radius of gyration (RMS distance of Cα from centroid, in Å), the count of Cα–Cα contacts (pairs closer than 8 Å and separated by more than four residues in sequence — i.e. tertiary, not local, contacts), and the bounding-box dimensions. Together they distinguish compact globular folds from extended fibres or disordered chains.

Foldseek 3Di. The Foldseek 3Di string encodes local tertiary geometry as a 20-letter alphabet — one character per residue — derived from the relative positions of nearby Cα atoms. Unlike the amino-acid sequence, 3Di is a direct function of the 3D structure, so two proteins with the same fold have similar 3Di strings even at low sequence identity.

Rendered structure images. Six rendered views show the 3D structure from the faces of a cube — i.e. along ±x, ±y, ±z. Rendering representation is drawn randomly per protein from cartoon (secondary-structure ribbons), sticks (backbone bonds), or molecular surface; coloring is either N→C rainbow (blue at the N-terminus through red at the C-terminus) or one color per chain.

Nearest PDB structures. The Foldseek neighbor list gives the closest experimentally determined structures in the PDB, ranked by structural alignment. TM-score near 1 means near-identical fold; near 0.3 means only rough topology match. This is how one finds what a novel AlphaFold prediction most resembles in the solved-structure universe.

Solvent-accessible surface area. SASA measures how much of the protein is reachable by solvent. It is computed by rolling a water-sized probe over the atomic surface and summing the exposed area (Å²). Per-residue SASA distinguishes core (buried, low SASA) from surface (exposed, high SASA) residues; total SASA is a whole-molecule size measure.